Protein AF-A0A816XRC9-F1 (afdb_monomer)

Nearest PDB structures (foldseek):
  7pwo-assembly1_Z2  TM=4.468E-01  e=2.144E+00  Giardia lamblia ATCC 50803
  7yta-assembly3_C  TM=3.206E-01  e=2.175E-01  Nicotiana tabacum
  5j3b-assembly2_B  TM=4.050E-01  e=3.462E+00  Acinetobacter baumannii
  1ueb-assembly1_A  TM=4.854E-01  e=7.292E+00  Thermus thermophilus
  1yby-assembly1_B  TM=2.5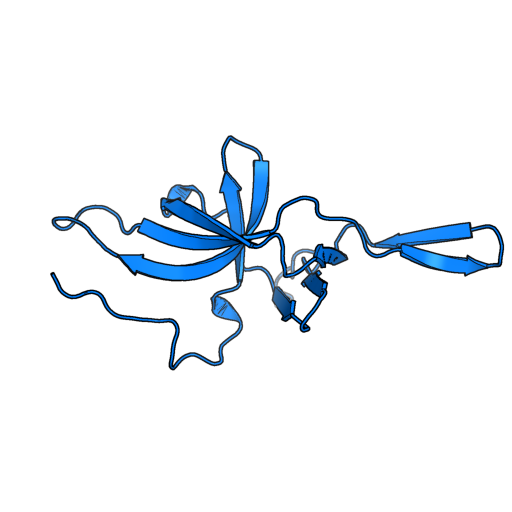25E-01  e=8.677E-01  Acetivibrio thermocellus

Structure (mmCIF, N/CA/C/O backbone):
data_AF-A0A816XRC9-F1
#
_entry.id   AF-A0A816XRC9-F1
#
loop_
_atom_site.group_PDB
_atom_site.id
_atom_site.type_symbol
_atom_site.label_atom_id
_atom_site.label_alt_id
_atom_site.label_comp_id
_atom_site.label_asym_id
_atom_site.label_entity_id
_atom_site.label_seq_id
_atom_site.pdbx_PDB_ins_code
_atom_site.Cartn_x
_atom_site.Cartn_y
_atom_site.Cartn_z
_atom_site.occupancy
_atom_site.B_iso_or_equiv
_atom_site.auth_seq_id
_atom_site.auth_comp_id
_atom_site.auth_asym_id
_atom_site.auth_atom_id
_atom_site.pdbx_PDB_model_num
ATOM 1 N N . LEU A 1 1 ? -22.334 8.384 16.318 1.00 40.22 1 LEU A N 1
A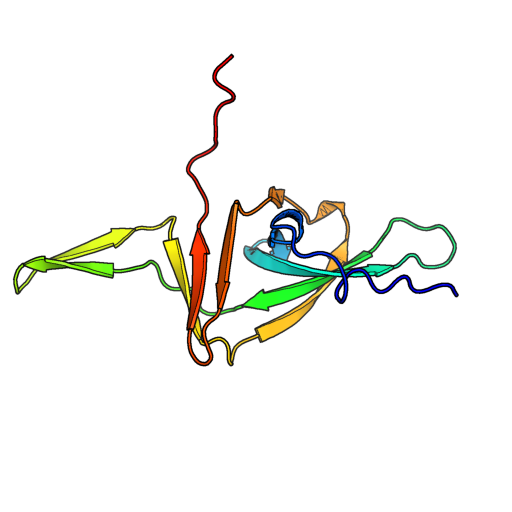TOM 2 C CA . LEU A 1 1 ? -21.168 8.005 15.488 1.00 40.22 1 LEU A CA 1
ATOM 3 C C . LEU A 1 1 ? -20.875 9.134 14.505 1.00 40.22 1 LEU A C 1
ATOM 5 O O . LEU A 1 1 ? -21.682 9.376 13.620 1.00 40.22 1 LEU A O 1
ATOM 9 N N . CYS A 1 2 ? -19.794 9.887 14.714 1.00 37.75 2 CYS A N 1
ATOM 10 C CA . CYS A 1 2 ? -19.367 10.956 13.808 1.00 37.75 2 CYS A CA 1
ATOM 11 C C . CYS A 1 2 ? -18.150 10.457 13.025 1.00 37.75 2 CYS A C 1
ATOM 13 O O . CYS A 1 2 ? -17.020 10.549 13.494 1.00 37.75 2 CYS A O 1
ATOM 15 N N . THR A 1 3 ? -18.386 9.879 11.852 1.00 42.03 3 THR A N 1
ATOM 16 C CA . THR A 1 3 ? -17.316 9.514 10.922 1.00 42.03 3 THR A CA 1
ATOM 17 C C . THR A 1 3 ? -16.879 10.782 10.196 1.00 42.03 3 THR A C 1
ATOM 19 O O . THR A 1 3 ? -17.616 11.310 9.364 1.00 42.03 3 THR A O 1
ATOM 22 N N . ARG A 1 4 ? -15.692 11.311 10.507 1.00 47.28 4 ARG A N 1
ATOM 23 C CA . ARG A 1 4 ? -15.105 12.401 9.715 1.00 47.28 4 ARG A CA 1
ATOM 24 C C . ARG A 1 4 ? -14.438 11.804 8.477 1.00 47.28 4 ARG A C 1
ATOM 26 O O . ARG A 1 4 ? -13.439 11.100 8.584 1.00 47.28 4 ARG A O 1
ATOM 33 N N . SER A 1 5 ? -14.987 12.087 7.295 1.00 46.03 5 SER A N 1
ATOM 34 C CA . SER A 1 5 ? -14.345 11.742 6.022 1.00 46.03 5 SER A CA 1
ATOM 35 C C . SER A 1 5 ? -13.139 12.657 5.800 1.00 46.03 5 SER A C 1
ATOM 37 O O . SER A 1 5 ? -13.287 13.832 5.471 1.00 46.03 5 SER A O 1
ATOM 39 N N . TYR A 1 6 ? -11.937 12.122 6.009 1.00 47.94 6 TYR A N 1
ATOM 40 C CA . TYR A 1 6 ? -10.680 12.839 5.771 1.00 47.94 6 TYR A CA 1
ATOM 41 C C . TYR A 1 6 ? -10.276 12.867 4.284 1.00 47.94 6 TYR A C 1
ATOM 43 O O . TYR A 1 6 ? -9.399 13.642 3.903 1.00 47.94 6 TYR A O 1
ATOM 51 N N . ALA A 1 7 ? -10.907 12.046 3.435 1.00 50.00 7 ALA A N 1
ATOM 52 C CA . ALA A 1 7 ? -10.436 11.767 2.078 1.00 50.00 7 ALA A CA 1
ATOM 53 C C . ALA A 1 7 ? -10.747 12.855 1.039 1.0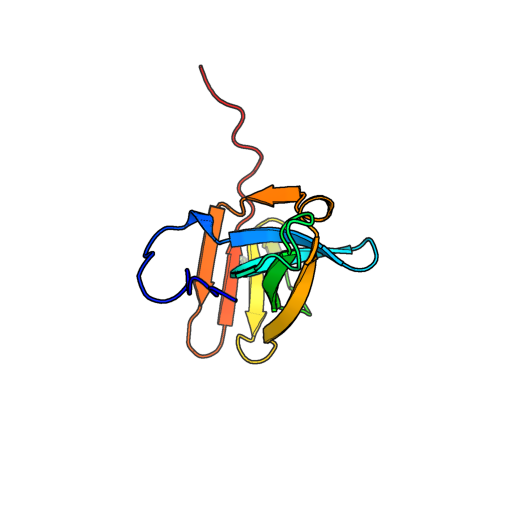0 50.00 7 ALA A C 1
ATOM 55 O O . ALA A 1 7 ? -9.997 12.994 0.078 1.00 50.00 7 ALA A O 1
ATOM 56 N N . THR A 1 8 ? -11.845 13.602 1.183 1.00 44.81 8 THR A N 1
ATOM 57 C CA . THR A 1 8 ? -12.351 14.443 0.082 1.00 44.81 8 THR A CA 1
ATOM 58 C C . THR A 1 8 ? -11.696 15.818 -0.017 1.00 44.81 8 THR A C 1
ATOM 60 O O . THR A 1 8 ? -11.689 16.387 -1.102 1.00 44.81 8 THR A O 1
ATOM 63 N N . ASN A 1 9 ? -11.105 16.339 1.068 1.00 43.38 9 ASN A N 1
ATOM 64 C CA . ASN A 1 9 ? -10.663 17.742 1.124 1.00 43.38 9 ASN A CA 1
ATOM 65 C C . ASN A 1 9 ? -9.161 17.950 1.399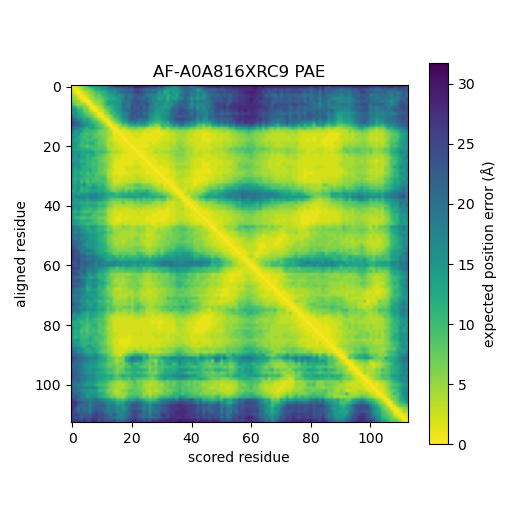 1.00 43.38 9 ASN A C 1
ATOM 67 O O . ASN A 1 9 ? -8.706 19.093 1.377 1.00 43.38 9 ASN A O 1
ATOM 71 N N . LYS A 1 10 ? -8.369 16.897 1.658 1.00 41.34 10 LYS A N 1
ATOM 72 C CA . LYS A 1 10 ? -6.925 17.037 1.925 1.00 41.34 10 LYS A CA 1
ATOM 73 C C . LYS A 1 10 ? -6.099 16.646 0.690 1.00 41.34 10 LYS A C 1
ATOM 75 O O . LYS A 1 10 ? -5.887 15.467 0.422 1.00 41.34 10 LYS A O 1
ATOM 80 N N . ILE A 1 11 ? -5.583 17.646 -0.029 1.00 45.84 11 ILE A N 1
ATOM 81 C CA . ILE A 1 11 ? -4.559 17.506 -1.088 1.00 45.84 11 ILE A CA 1
ATOM 82 C C . ILE A 1 11 ? -3.157 17.513 -0.440 1.00 45.84 11 ILE A C 1
ATOM 84 O O . ILE A 1 11 ? -2.260 18.223 -0.874 1.00 45.84 11 ILE A O 1
ATOM 88 N N . ALA A 1 12 ? -2.972 16.802 0.675 1.00 44.91 12 ALA A N 1
ATOM 89 C CA . ALA A 1 12 ? -1.678 16.745 1.358 1.00 44.91 12 ALA A CA 1
ATOM 90 C C . ALA A 1 12 ? -1.131 15.317 1.344 1.00 44.91 12 ALA A C 1
ATOM 92 O O . ALA A 1 12 ? -1.852 14.371 1.672 1.00 44.91 12 ALA A O 1
ATOM 93 N N . ASP A 1 13 ? 0.153 15.205 1.004 1.00 57.97 13 ASP A N 1
ATOM 94 C CA . ASP A 1 13 ? 0.966 13.983 0.887 1.00 57.97 13 ASP A CA 1
ATOM 95 C C . ASP A 1 13 ? 1.026 13.134 2.176 1.00 57.97 13 ASP A C 1
ATOM 97 O O . ASP A 1 13 ? 1.435 11.980 2.164 1.00 57.97 13 ASP A O 1
ATOM 101 N N . ASP A 1 14 ? 0.542 13.671 3.299 1.00 62.25 14 ASP A N 1
ATOM 102 C CA . ASP A 1 14 ? 0.602 13.062 4.635 1.00 62.25 14 ASP A CA 1
ATOM 103 C C . ASP A 1 14 ? -0.191 11.762 4.816 1.00 62.25 14 ASP A C 1
ATOM 105 O O . ASP A 1 14 ? -0.111 11.146 5.877 1.00 62.25 14 ASP A O 1
ATOM 109 N N . SER A 1 15 ? -1.036 11.391 3.853 1.00 80.50 15 SER A N 1
ATOM 110 C CA . SER A 1 15 ? -1.860 10.180 3.965 1.00 80.50 15 SER A CA 1
ATOM 111 C C . SER A 1 15 ? -1.135 8.908 3.529 1.00 80.50 15 SER A C 1
ATOM 113 O O . SER A 1 15 ? -1.685 7.827 3.720 1.00 80.50 15 SER A O 1
ATOM 115 N N . ASN A 1 16 ? 0.044 9.023 2.913 1.00 84.44 16 ASN A N 1
ATOM 116 C CA . ASN A 1 16 ? 0.810 7.878 2.433 1.00 84.44 16 ASN A CA 1
ATOM 117 C C . ASN A 1 16 ? 1.692 7.339 3.561 1.00 84.44 16 ASN A C 1
ATOM 119 O O . ASN A 1 16 ? 2.398 8.093 4.230 1.00 84.44 16 ASN A O 1
ATOM 123 N N . ILE A 1 17 ? 1.638 6.033 3.788 1.00 86.56 17 ILE A N 1
ATOM 124 C CA . ILE A 1 17 ? 2.253 5.381 4.944 1.00 86.56 17 ILE A CA 1
ATOM 125 C C . ILE A 1 17 ? 2.907 4.070 4.518 1.00 86.56 17 ILE A C 1
ATOM 127 O O . ILE A 1 17 ? 2.485 3.461 3.534 1.00 86.56 17 ILE A O 1
ATOM 131 N N . ILE A 1 18 ? 3.893 3.626 5.286 1.00 88.06 18 ILE A N 1
ATOM 132 C CA . ILE A 1 18 ? 4.293 2.225 5.367 1.00 88.06 18 ILE A CA 1
ATOM 133 C C . ILE A 1 18 ? 3.682 1.658 6.647 1.00 88.06 18 ILE A C 1
ATOM 135 O O . ILE A 1 18 ? 3.752 2.288 7.706 1.00 88.06 18 ILE A O 1
ATOM 139 N N . PHE A 1 19 ? 3.060 0.491 6.546 1.00 90.94 19 PHE A N 1
ATOM 140 C CA . PHE A 1 19 ? 2.407 -0.175 7.667 1.00 90.94 19 PHE A CA 1
ATOM 141 C C . PHE A 1 19 ? 2.656 -1.681 7.640 1.00 90.94 19 PHE A C 1
ATOM 143 O O . PHE A 1 19 ? 3.000 -2.233 6.595 1.00 90.94 19 PHE A O 1
ATOM 150 N N . LEU A 1 20 ? 2.472 -2.338 8.782 1.00 93.12 20 LEU A N 1
ATOM 151 C CA . LEU A 1 20 ? 2.550 -3.788 8.905 1.00 93.12 20 LEU A CA 1
ATOM 152 C C . LEU A 1 20 ? 1.179 -4.427 8.697 1.00 93.12 20 LEU A C 1
ATOM 154 O O . LEU A 1 20 ? 0.185 -4.018 9.288 1.00 93.12 20 LEU A O 1
ATOM 158 N N . LEU A 1 21 ? 1.146 -5.481 7.890 1.00 92.25 21 LEU A N 1
ATOM 159 C CA . LEU A 1 21 ? 0.022 -6.403 7.802 1.00 92.25 21 LEU A CA 1
ATOM 160 C C . LEU A 1 21 ? 0.579 -7.820 7.847 1.00 92.25 21 LEU A C 1
ATOM 162 O O . LEU A 1 21 ? 1.418 -8.173 7.021 1.00 92.25 21 LEU A O 1
ATOM 166 N N . ASP A 1 22 ? 0.155 -8.606 8.835 1.00 90.81 22 ASP A N 1
ATOM 167 C CA . ASP A 1 22 ? 0.639 -9.977 9.048 1.00 90.81 22 ASP A CA 1
ATOM 168 C C . ASP A 1 22 ? 2.182 -10.078 9.113 1.00 90.81 22 ASP A C 1
ATOM 170 O O . ASP A 1 22 ? 2.789 -11.039 8.642 1.00 90.81 22 ASP A O 1
ATOM 174 N N . GLY A 1 23 ? 2.833 -9.054 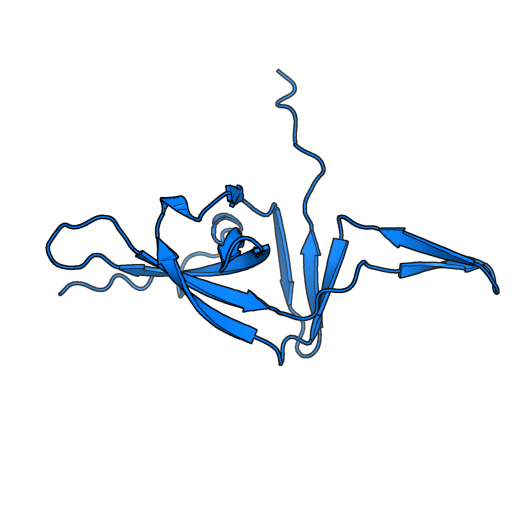9.684 1.00 90.00 23 GLY A N 1
ATOM 175 C CA . GLY A 1 23 ? 4.294 -8.970 9.815 1.00 90.00 23 GLY A CA 1
ATOM 176 C C . GLY A 1 23 ? 5.044 -8.542 8.548 1.00 90.00 23 GLY A C 1
ATOM 177 O O . GLY A 1 23 ? 6.273 -8.554 8.546 1.00 90.00 23 GLY A O 1
ATOM 178 N N . ILE A 1 24 ? 4.336 -8.155 7.483 1.00 90.25 24 ILE A N 1
ATOM 179 C CA . ILE A 1 24 ? 4.915 -7.713 6.209 1.00 90.25 24 ILE A CA 1
ATOM 180 C C . ILE A 1 24 ? 4.650 -6.217 6.013 1.00 90.25 24 ILE A C 1
ATOM 182 O O . ILE A 1 24 ? 3.537 -5.742 6.237 1.00 90.25 24 ILE A O 1
ATOM 186 N N . GLU A 1 25 ? 5.670 -5.472 5.575 1.00 88.69 25 GLU A N 1
ATOM 187 C CA . GLU A 1 25 ? 5.539 -4.047 5.259 1.00 88.69 25 GLU A CA 1
ATOM 188 C C . GLU A 1 25 ? 4.789 -3.836 3.941 1.00 88.69 25 GLU A C 1
ATOM 190 O O . GLU A 1 25 ? 5.169 -4.369 2.894 1.00 88.69 25 GLU A O 1
ATOM 195 N N . TYR A 1 26 ? 3.769 -2.983 3.975 1.00 88.31 26 TYR A N 1
ATOM 196 C CA . TYR A 1 26 ? 3.059 -2.531 2.790 1.00 88.31 26 TYR A CA 1
ATOM 197 C C . TYR A 1 26 ? 3.023 -1.005 2.724 1.00 88.31 26 TYR A C 1
ATOM 199 O O . TYR A 1 26 ? 2.726 -0.338 3.717 1.00 88.31 26 TYR A O 1
ATOM 207 N N . PRO A 1 27 ? 3.258 -0.418 1.543 1.00 87.44 27 PRO A N 1
ATOM 208 C CA . PRO A 1 27 ? 2.891 0.950 1.278 1.00 87.44 27 PRO A CA 1
ATOM 209 C C . PRO A 1 27 ? 1.379 1.052 1.068 1.00 87.44 27 PRO A C 1
ATOM 211 O O . PRO A 1 27 ? 0.747 0.260 0.360 1.00 87.44 27 PRO A O 1
ATOM 214 N N . GLY A 1 28 ? 0.789 2.075 1.665 1.00 86.88 28 GLY A N 1
ATOM 215 C CA . GLY A 1 28 ? -0.633 2.331 1.560 1.00 86.88 28 GLY A CA 1
ATOM 216 C C . GLY A 1 28 ? -0.971 3.794 1.751 1.00 86.88 28 GLY A C 1
ATOM 217 O O . GLY A 1 28 ? -0.122 4.639 2.025 1.00 86.88 28 GLY A O 1
ATOM 218 N N . ARG A 1 29 ? -2.254 4.092 1.585 1.00 87.12 29 ARG A N 1
ATOM 219 C CA . ARG A 1 29 ? -2.820 5.416 1.776 1.00 87.12 29 ARG A CA 1
ATOM 220 C C . ARG A 1 29 ? -3.987 5.350 2.741 1.00 87.12 29 ARG A C 1
ATOM 222 O O . ARG A 1 29 ? -4.978 4.672 2.468 1.00 87.12 29 ARG A O 1
ATOM 229 N N . VAL A 1 30 ? -3.900 6.102 3.831 1.00 88.44 30 VAL A N 1
ATOM 230 C CA . VAL A 1 30 ? -5.002 6.276 4.779 1.00 88.44 30 VAL A CA 1
ATOM 231 C C . VAL A 1 30 ? -6.173 6.944 4.057 1.00 88.44 30 VAL A C 1
ATOM 233 O O . VAL A 1 30 ? -6.035 8.009 3.452 1.00 88.44 30 VAL A O 1
ATOM 236 N N . ARG A 1 31 ? -7.337 6.297 4.100 1.00 86.81 31 ARG A N 1
ATOM 237 C CA . ARG A 1 31 ? -8.595 6.767 3.502 1.00 86.81 31 ARG A CA 1
ATOM 238 C C . ARG A 1 31 ? -9.568 7.285 4.544 1.00 86.81 31 ARG A C 1
ATOM 240 O O . ARG A 1 31 ? -10.288 8.243 4.280 1.00 86.81 31 ARG A O 1
ATOM 247 N N . ALA A 1 32 ? -9.585 6.675 5.719 1.00 86.06 32 ALA A N 1
ATOM 248 C CA . ALA A 1 32 ? -10.417 7.113 6.824 1.00 86.06 32 ALA A CA 1
ATOM 249 C C . ALA A 1 32 ? -9.737 6.808 8.154 1.00 86.06 32 ALA A C 1
ATOM 251 O O . ALA A 1 32 ? -8.938 5.880 8.254 1.00 86.06 32 ALA A O 1
ATOM 252 N N . ILE A 1 33 ? -10.093 7.597 9.161 1.00 88.56 33 ILE A N 1
ATOM 253 C CA . ILE A 1 33 ? -9.735 7.374 10.557 1.00 88.56 33 ILE A CA 1
ATOM 254 C C . ILE A 1 33 ? -11.055 7.295 11.306 1.00 88.56 33 ILE A C 1
ATOM 256 O O . ILE A 1 33 ? -11.913 8.167 11.132 1.00 88.56 33 ILE A O 1
ATOM 260 N N . PHE A 1 34 ? -11.242 6.246 12.092 1.00 84.12 34 PHE A N 1
ATOM 261 C CA . PHE A 1 34 ? -12.455 6.064 12.873 1.00 84.12 34 PHE A CA 1
ATOM 262 C C . PHE A 1 34 ? -12.121 5.525 14.257 1.00 84.12 34 PHE A C 1
ATOM 264 O O . PHE A 1 34 ? -11.101 4.879 14.468 1.00 84.12 34 PHE A O 1
ATOM 271 N N . THR A 1 35 ? -13.004 5.825 15.198 1.00 84.44 35 THR A N 1
ATOM 272 C CA . THR A 1 35 ? -12.877 5.442 16.599 1.00 84.44 35 THR A CA 1
ATOM 273 C C . THR A 1 35 ? -14.179 4.774 17.007 1.00 84.44 35 THR A C 1
ATOM 275 O O . THR A 1 35 ? -15.256 5.297 16.701 1.00 84.44 35 THR A O 1
ATOM 278 N N . LEU A 1 36 ? -14.087 3.626 17.670 1.00 76.88 36 LEU A N 1
ATOM 279 C CA . LEU A 1 36 ? -15.226 2.931 18.259 1.00 76.88 36 LEU A CA 1
ATOM 280 C C . LEU A 1 36 ? -15.192 3.183 19.771 1.00 76.88 36 LEU A C 1
ATOM 282 O O . LEU A 1 36 ? -14.152 2.989 20.378 1.00 76.88 36 LEU A O 1
ATOM 286 N N . ASP A 1 37 ? -16.280 3.674 20.366 1.00 82.06 37 ASP A N 1
ATOM 287 C CA . ASP A 1 37 ? -16.468 3.762 21.829 1.00 82.06 37 ASP A CA 1
ATOM 288 C C . ASP A 1 37 ? -15.311 4.374 22.662 1.00 82.06 37 ASP A C 1
ATOM 290 O O . ASP A 1 37 ? -15.087 3.986 23.804 1.00 82.06 37 ASP A O 1
ATOM 294 N N . ASN A 1 38 ? -14.623 5.392 22.123 1.00 77.50 38 ASN A N 1
ATOM 295 C CA . ASN A 1 38 ? -13.432 6.042 22.712 1.00 77.50 38 ASN A CA 1
ATOM 296 C C . ASN A 1 38 ? -12.183 5.146 22.841 1.00 77.50 38 ASN A C 1
ATOM 298 O O . ASN A 1 38 ? -11.276 5.485 23.601 1.00 77.50 38 ASN A O 1
ATOM 302 N N . ASP A 1 39 ? -12.127 4.041 22.106 1.00 83.06 39 ASP A N 1
ATOM 303 C CA . ASP A 1 39 ? -10.946 3.184 21.998 1.00 83.06 39 ASP A CA 1
ATOM 304 C C . ASP A 1 39 ? -9.829 3.845 21.161 1.00 83.06 39 ASP A C 1
ATOM 306 O O . ASP A 1 39 ? -9.973 4.969 20.661 1.00 83.06 39 ASP A O 1
ATOM 310 N N . GLU A 1 40 ? -8.699 3.160 20.989 1.00 85.88 40 GLU A N 1
ATOM 311 C CA . GLU A 1 40 ? -7.653 3.604 20.070 1.00 85.88 40 GLU A CA 1
ATOM 312 C C . GLU A 1 40 ? -8.190 3.753 18.629 1.00 85.88 40 GLU A C 1
ATOM 314 O O . GLU A 1 40 ? -9.054 2.992 18.177 1.00 85.88 40 GLU A O 1
ATOM 319 N N . PRO A 1 41 ? -7.727 4.770 17.875 1.00 87.25 41 PRO A N 1
ATOM 320 C CA . PRO A 1 41 ? -8.207 4.991 16.522 1.00 87.25 41 PRO A CA 1
ATOM 321 C C . PRO A 1 41 ? -7.726 3.894 15.567 1.00 87.25 41 PRO A C 1
ATOM 323 O O . PRO A 1 41 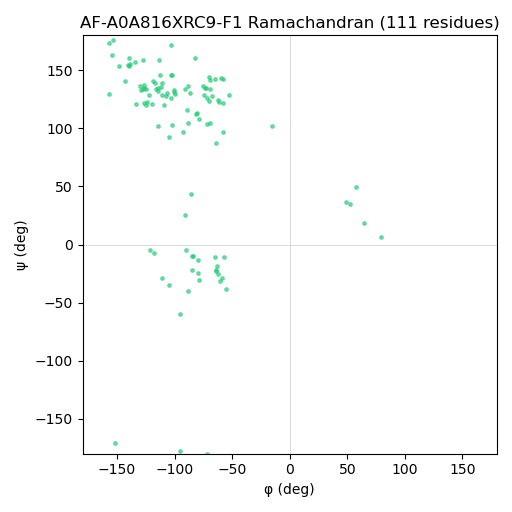? -6.571 3.480 15.585 1.00 87.25 41 PRO A O 1
ATOM 326 N N . TYR A 1 42 ? -8.607 3.505 14.651 1.00 89.44 42 TYR A N 1
ATOM 327 C CA . TYR A 1 42 ? -8.295 2.613 13.542 1.00 89.44 42 TYR A CA 1
ATOM 328 C C . TYR A 1 42 ? -8.136 3.410 12.252 1.00 89.44 42 TYR A C 1
ATOM 330 O O . TYR A 1 42 ? -8.829 4.408 12.006 1.00 89.44 42 TYR A O 1
ATOM 338 N N . LEU A 1 43 ? -7.235 2.940 11.394 1.00 90.50 43 LEU A N 1
ATOM 339 C CA . LEU A 1 43 ? -6.962 3.526 10.090 1.00 90.50 43 LEU A CA 1
ATOM 340 C C . LEU A 1 43 ? -7.500 2.591 9.004 1.00 90.50 43 LEU A C 1
ATOM 342 O O . LEU A 1 43 ? -7.057 1.454 8.887 1.00 90.50 43 LEU A O 1
ATOM 346 N N . LEU A 1 44 ? -8.426 3.065 8.166 1.00 91.31 44 LEU A N 1
ATOM 347 C CA . LEU A 1 44 ? -8.756 2.371 6.919 1.00 91.31 44 LEU A CA 1
ATOM 348 C C . LEU A 1 44 ? -7.698 2.728 5.881 1.00 91.31 44 LEU A C 1
ATOM 350 O O . LEU A 1 44 ? -7.639 3.878 5.431 1.00 91.31 44 LEU A O 1
ATOM 354 N N . VAL A 1 45 ? -6.901 1.752 5.467 1.00 90.56 45 VAL A N 1
ATOM 355 C CA . VAL A 1 45 ? -5.798 1.949 4.528 1.00 90.56 45 VAL A CA 1
ATOM 356 C C . VAL A 1 45 ? -6.119 1.276 3.203 1.00 90.56 45 VAL A C 1
ATOM 358 O O . VAL A 1 45 ? -6.467 0.099 3.152 1.00 90.56 45 VAL A O 1
ATOM 361 N N . ALA A 1 46 ? -5.986 2.035 2.117 1.00 89.19 46 ALA A N 1
ATOM 362 C CA . ALA A 1 46 ? -5.943 1.493 0.770 1.00 89.19 46 ALA A CA 1
ATOM 363 C C . ALA A 1 46 ? -4.490 1.172 0.417 1.00 89.19 46 ALA A C 1
ATOM 365 O O . ALA A 1 46 ? -3.673 2.085 0.322 1.00 89.19 46 ALA A O 1
ATOM 366 N N . TYR A 1 47 ? -4.160 -0.092 0.209 1.00 88.06 47 TYR A N 1
ATOM 367 C CA . TYR A 1 47 ? -2.797 -0.547 -0.055 1.00 88.06 47 TYR A CA 1
ATOM 368 C C . TYR A 1 47 ? -2.750 -1.389 -1.319 1.00 88.06 47 TYR A C 1
ATOM 370 O O . TYR A 1 47 ? -3.775 -1.899 -1.776 1.00 88.06 47 TYR A O 1
ATOM 378 N N . LEU A 1 48 ? -1.570 -1.509 -1.916 1.00 80.75 48 LEU A N 1
ATOM 379 C CA . LEU A 1 48 ? -1.390 -2.316 -3.117 1.00 80.75 48 LEU A CA 1
ATOM 380 C C . LEU A 1 48 ? -0.509 -3.526 -2.8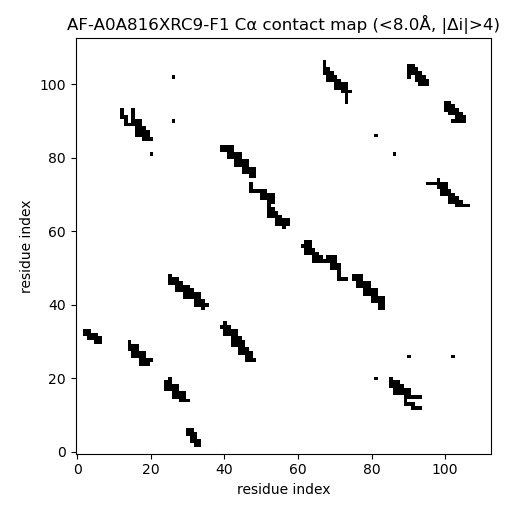06 1.00 80.75 48 LEU A C 1
ATOM 382 O O . LEU A 1 48 ? 0.411 -3.447 -1.993 1.00 80.75 48 LEU A O 1
ATOM 386 N N . ARG A 1 49 ? -0.802 -4.645 -3.468 1.00 82.06 49 ARG A N 1
ATOM 387 C CA . ARG A 1 49 ? -0.011 -5.881 -3.403 1.00 82.06 49 ARG A CA 1
ATOM 388 C C . ARG A 1 49 ? 0.849 -6.039 -4.661 1.00 82.06 49 ARG A C 1
ATOM 390 O O . ARG A 1 49 ? 0.697 -5.290 -5.629 1.00 82.06 49 ARG A O 1
ATOM 397 N N . ASP A 1 50 ? 1.731 -7.037 -4.645 1.00 85.50 50 ASP A N 1
ATOM 398 C CA . ASP A 1 50 ? 2.591 -7.422 -5.774 1.00 85.50 50 ASP A CA 1
ATOM 399 C C . ASP A 1 50 ? 3.477 -6.273 -6.270 1.00 85.50 50 ASP A C 1
ATOM 401 O O . ASP A 1 50 ? 3.501 -5.932 -7.455 1.00 85.50 50 ASP A O 1
ATOM 405 N N . LEU A 1 51 ? 4.157 -5.626 -5.329 1.00 85.44 51 LEU A N 1
ATOM 406 C CA . LEU A 1 51 ? 5.031 -4.496 -5.606 1.00 85.44 51 LEU A CA 1
ATOM 407 C C . LEU A 1 51 ? 6.304 -4.970 -6.293 1.00 85.44 51 LEU A C 1
ATOM 409 O O . LEU A 1 51 ? 6.933 -5.932 -5.861 1.00 85.44 51 LEU A O 1
ATOM 413 N N . ASN A 1 52 ? 6.692 -4.254 -7.341 1.00 88.00 52 ASN A N 1
ATOM 414 C CA . ASN A 1 52 ? 7.925 -4.497 -8.070 1.00 88.00 52 ASN A CA 1
ATOM 415 C C . ASN A 1 52 ? 8.832 -3.272 -7.946 1.00 88.00 52 ASN A C 1
ATOM 417 O O . ASN A 1 52 ? 8.332 -2.147 -8.031 1.00 88.00 52 ASN A O 1
ATOM 421 N N . PRO A 1 53 ? 10.148 -3.449 -7.760 1.00 88.38 53 PRO A N 1
ATOM 422 C CA . PRO A 1 53 ? 11.079 -2.335 -7.835 1.00 88.38 53 PRO A CA 1
ATOM 423 C C . PRO A 1 53 ? 11.104 -1.776 -9.257 1.00 88.38 53 PRO A C 1
ATOM 425 O O . PRO A 1 53 ? 11.054 -2.528 -10.231 1.00 88.38 53 PRO A O 1
ATOM 428 N N . LEU A 1 54 ? 11.208 -0.456 -9.388 1.00 85.56 54 LEU A N 1
ATOM 429 C CA . LEU A 1 54 ? 11.383 0.202 -10.674 1.00 85.56 54 LEU A CA 1
ATOM 430 C C . LEU A 1 54 ? 12.697 -0.273 -11.293 1.00 85.56 54 LEU A C 1
ATOM 432 O O . LEU A 1 54 ? 13.764 -0.094 -10.707 1.00 85.56 54 LEU A O 1
ATOM 436 N N . THR A 1 55 ? 12.619 -0.841 -12.492 1.00 89.12 55 THR A N 1
ATOM 437 C CA . THR A 1 55 ? 13.788 -1.266 -13.261 1.00 89.12 55 THR A CA 1
ATOM 438 C C . THR A 1 55 ? 14.018 -0.326 -14.435 1.00 89.12 55 THR A C 1
ATOM 440 O O . THR A 1 55 ? 13.113 -0.121 -15.244 1.00 89.12 55 THR A O 1
ATOM 443 N N . CYS A 1 56 ? 15.232 0.198 -14.560 1.00 86.56 56 CYS A N 1
ATOM 444 C CA . CYS A 1 56 ? 15.656 1.004 -15.700 1.00 86.56 56 CYS A CA 1
ATOM 445 C C . CYS A 1 56 ? 16.755 0.272 -16.469 1.00 86.56 56 CYS A C 1
ATOM 447 O O . CYS A 1 56 ? 17.706 -0.221 -15.863 1.00 86.56 56 CYS A O 1
ATOM 449 N N . ALA A 1 57 ? 16.652 0.237 -17.796 1.00 90.56 57 ALA A N 1
ATOM 450 C CA . ALA A 1 57 ? 17.721 -0.287 -18.637 1.00 90.56 57 ALA A CA 1
ATOM 451 C C . ALA A 1 57 ? 18.942 0.639 -18.567 1.00 90.56 57 ALA A C 1
ATOM 453 O O . ALA A 1 57 ? 18.823 1.844 -18.789 1.00 90.56 57 ALA A O 1
ATOM 454 N N . ILE A 1 58 ? 20.110 0.073 -18.262 1.00 89.56 58 ILE A N 1
ATOM 455 C CA . ILE A 1 58 ? 21.398 0.772 -18.361 1.00 89.56 58 ILE A CA 1
ATOM 456 C C . ILE A 1 58 ? 21.955 0.599 -19.781 1.00 89.56 58 ILE A C 1
ATOM 458 O O . ILE A 1 58 ? 22.478 1.540 -20.375 1.00 89.56 58 ILE A O 1
ATOM 462 N N . ASN A 1 59 ? 21.811 -0.602 -20.346 1.00 89.19 59 ASN A N 1
ATOM 463 C CA . ASN A 1 59 ? 22.168 -0.945 -21.723 1.00 89.19 59 ASN A CA 1
ATOM 464 C C . ASN A 1 59 ? 21.275 -2.101 -22.228 1.00 89.19 59 ASN A C 1
ATOM 466 O O . ASN A 1 59 ? 20.293 -2.460 -21.584 1.00 89.19 59 ASN A O 1
ATOM 470 N N . VAL A 1 60 ? 21.591 -2.674 -23.396 1.00 86.25 60 VAL A N 1
ATOM 471 C CA . VAL A 1 60 ? 20.764 -3.705 -24.060 1.00 86.25 60 VAL A CA 1
ATOM 472 C C . VAL A 1 60 ? 20.617 -4.992 -23.229 1.00 86.25 60 VAL A C 1
ATOM 474 O O . VAL A 1 60 ? 19.633 -5.708 -23.396 1.00 86.25 60 VAL A O 1
ATOM 477 N N . SER A 1 61 ? 21.561 -5.291 -22.333 1.00 88.81 61 SER A N 1
ATOM 478 C CA . SER A 1 61 ? 21.593 -6.537 -21.550 1.00 88.81 61 SER A CA 1
ATOM 479 C C . SER A 1 61 ? 21.481 -6.342 -20.038 1.00 88.81 61 SER A C 1
ATOM 481 O O . SER A 1 61 ? 21.368 -7.328 -19.314 1.00 88.81 61 SER A O 1
ATOM 483 N N . GLU A 1 62 ? 21.516 -5.105 -19.546 1.00 91.88 62 GLU A N 1
ATOM 484 C CA . GLU A 1 62 ? 21.593 -4.810 -18.116 1.00 91.88 62 GLU A CA 1
ATOM 485 C C . GLU A 1 62 ? 20.498 -3.846 -17.674 1.00 91.88 62 GLU A C 1
ATOM 487 O O . GLU A 1 62 ? 20.275 -2.791 -18.272 1.00 91.88 62 GLU A O 1
ATOM 492 N N . ASN A 1 63 ? 19.862 -4.195 -16.557 1.00 90.25 63 ASN A N 1
ATOM 493 C CA . ASN A 1 63 ? 18.879 -3.367 -15.876 1.00 90.25 63 ASN A CA 1
ATOM 494 C C . ASN A 1 63 ? 19.374 -3.038 -14.467 1.00 90.25 63 ASN A C 1
ATOM 496 O O . ASN A 1 63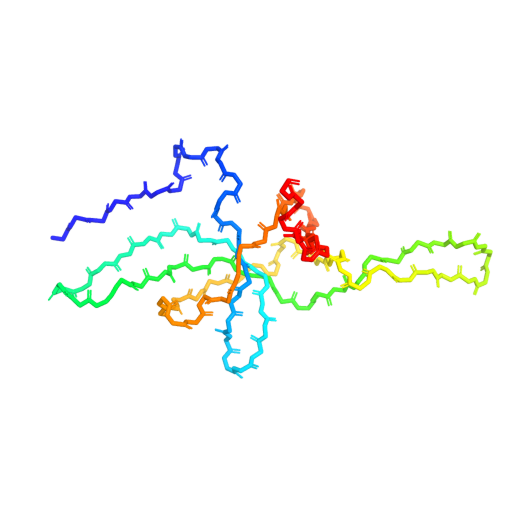 ? 19.903 -3.902 -13.770 1.00 90.25 63 ASN A O 1
ATOM 500 N N . PHE A 1 64 ? 19.138 -1.806 -14.030 1.00 89.19 64 PHE A N 1
ATOM 501 C CA . PHE A 1 64 ? 19.290 -1.391 -12.643 1.00 89.19 64 PHE A CA 1
ATOM 502 C C . PHE A 1 64 ? 17.925 -1.356 -11.960 1.00 89.19 64 PHE A C 1
ATOM 504 O O . PHE A 1 64 ? 16.988 -0.759 -12.492 1.00 89.19 64 PHE A O 1
ATOM 511 N N . ALA A 1 65 ? 17.813 -1.962 -10.779 1.00 88.44 65 ALA A N 1
ATOM 512 C CA . ALA A 1 65 ? 16.607 -1.910 -9.962 1.00 88.44 65 ALA A CA 1
ATOM 513 C C . ALA A 1 65 ? 16.761 -0.864 -8.852 1.00 88.44 65 ALA A C 1
ATOM 515 O O . ALA A 1 65 ? 17.730 -0.895 -8.096 1.00 88.44 65 ALA A O 1
ATOM 516 N N . TYR A 1 66 ? 15.784 0.031 -8.723 1.00 85.00 66 TYR A N 1
ATOM 517 C CA . TYR A 1 66 ? 15.676 0.974 -7.614 1.00 85.00 66 TYR A CA 1
ATOM 518 C C . TYR A 1 66 ? 14.786 0.357 -6.522 1.00 85.00 66 TYR A C 1
ATOM 520 O O . TYR A 1 66 ? 13.563 0.462 -6.618 1.00 85.00 66 TYR A O 1
ATOM 528 N N . PRO A 1 67 ? 15.346 -0.274 -5.471 1.00 80.12 67 PRO A N 1
ATOM 529 C CA . PRO A 1 67 ? 14.557 -1.013 -4.475 1.00 80.12 67 PRO A CA 1
ATOM 530 C C . PRO A 1 67 ? 13.600 -0.122 -3.671 1.00 80.12 67 PRO A C 1
ATOM 532 O O . PRO A 1 67 ? 12.590 -0.592 -3.161 1.00 80.12 67 PRO A O 1
ATOM 535 N N . ASN A 1 68 ? 13.898 1.174 -3.597 1.00 81.06 68 ASN A N 1
ATOM 536 C CA . ASN A 1 68 ? 13.118 2.162 -2.856 1.00 81.06 68 ASN A CA 1
ATOM 537 C C . ASN A 1 68 ? 12.013 2.830 -3.692 1.00 81.06 68 ASN A C 1
ATOM 539 O O . ASN A 1 68 ? 11.244 3.638 -3.170 1.00 81.06 68 ASN A O 1
ATOM 543 N N . ILE A 1 69 ? 11.942 2.522 -4.989 1.00 83.38 69 ILE A N 1
ATOM 544 C CA . ILE A 1 69 ? 10.902 3.011 -5.892 1.00 83.38 69 ILE A CA 1
ATOM 545 C C . ILE A 1 69 ? 10.096 1.796 -6.324 1.00 83.38 69 ILE A C 1
ATOM 547 O O . ILE A 1 69 ? 10.537 1.020 -7.162 1.00 83.38 69 ILE A O 1
ATOM 551 N N . LEU A 1 70 ? 8.923 1.617 -5.734 1.00 85.81 70 LEU A N 1
ATOM 552 C CA . LEU A 1 70 ? 8.067 0.466 -5.976 1.00 85.81 70 LEU A CA 1
ATOM 553 C C . LEU A 1 70 ? 6.908 0.852 -6.889 1.00 85.81 70 LEU A C 1
ATOM 555 O O . LEU A 1 70 ? 6.386 1.963 -6.812 1.00 85.81 70 LEU A O 1
ATOM 559 N N . TYR A 1 71 ? 6.466 -0.070 -7.735 1.00 86.50 71 TYR A N 1
ATOM 560 C CA . TYR A 1 71 ? 5.270 0.112 -8.543 1.00 86.50 71 TYR A CA 1
ATOM 561 C C . TYR A 1 71 ? 4.440 -1.166 -8.637 1.00 86.50 71 TYR A C 1
ATOM 563 O O . TYR A 1 71 ? 4.939 -2.283 -8.504 1.00 86.50 71 TYR A O 1
ATOM 571 N N . THR A 1 72 ? 3.143 -0.996 -8.867 1.00 87.38 72 THR A N 1
ATOM 572 C CA . THR A 1 72 ? 2.211 -2.091 -9.166 1.00 87.38 72 THR A CA 1
ATOM 573 C C . THR A 1 72 ? 0.996 -1.546 -9.910 1.00 87.38 72 THR A C 1
ATOM 575 O O . THR A 1 72 ? 0.851 -0.333 -10.091 1.00 87.38 72 THR A O 1
ATOM 578 N N . SER A 1 73 ? 0.123 -2.436 -10.378 1.00 82.56 73 SER A N 1
ATOM 579 C CA . SER A 1 73 ? -1.105 -2.018 -11.044 1.00 82.56 73 SER A CA 1
ATOM 580 C C . SER A 1 73 ? -2.077 -1.382 -10.053 1.00 82.56 73 SER A C 1
ATOM 582 O O . SER A 1 73 ? -2.363 -1.951 -8.998 1.00 82.56 73 SER A O 1
ATOM 584 N N . THR A 1 74 ? -2.654 -0.239 -10.429 1.00 79.31 74 THR A N 1
ATOM 585 C CA . THR A 1 74 ? -3.690 0.454 -9.642 1.00 79.31 74 THR A CA 1
ATOM 586 C C . THR A 1 74 ? -4.922 -0.432 -9.410 1.00 79.31 74 THR A C 1
ATOM 588 O O . THR A 1 74 ? -5.577 -0.323 -8.376 1.00 79.31 74 THR A O 1
ATOM 591 N N . SER A 1 75 ? -5.203 -1.366 -10.328 1.00 79.44 75 SER A N 1
ATOM 592 C CA . SER A 1 75 ? -6.311 -2.328 -10.219 1.00 79.44 75 SER A CA 1
ATOM 593 C C . SER A 1 75 ? -6.187 -3.297 -9.035 1.00 79.44 75 SER A C 1
ATOM 595 O O . SER A 1 75 ? -7.183 -3.874 -8.609 1.00 79.44 75 SER A O 1
ATOM 597 N N . LYS A 1 76 ? -4.986 -3.454 -8.463 1.00 78.19 76 LYS A N 1
ATOM 598 C CA . LYS A 1 76 ? -4.709 -4.354 -7.332 1.00 78.19 76 LYS A CA 1
ATOM 599 C C . LYS A 1 76 ? -4.857 -3.672 -5.969 1.00 78.19 76 LYS A C 1
ATOM 601 O O . LYS A 1 76 ? -4.217 -4.074 -4.992 1.00 78.19 76 LYS A O 1
ATOM 606 N N . GLN A 1 77 ? -5.669 -2.619 -5.897 1.00 82.88 77 GLN A N 1
ATOM 607 C CA . GLN A 1 77 ? -5.924 -1.922 -4.646 1.00 82.88 77 GLN A CA 1
ATOM 608 C C . GLN A 1 77 ? -6.786 -2.761 -3.713 1.00 82.88 77 GLN A C 1
ATOM 610 O O . GLN A 1 77 ? -7.878 -3.198 -4.056 1.00 82.88 77 GLN A O 1
ATOM 615 N N . ASN A 1 78 ? -6.272 -2.949 -2.508 1.00 89.31 78 ASN A N 1
ATOM 616 C CA . ASN A 1 78 ? -6.935 -3.615 -1.409 1.00 89.31 78 ASN A CA 1
ATOM 617 C C . ASN A 1 78 ? -7.198 -2.604 -0.298 1.00 89.31 78 ASN A C 1
ATOM 619 O O . ASN A 1 78 ? -6.543 -1.564 -0.213 1.00 89.31 78 ASN A O 1
ATOM 623 N N . PHE A 1 79 ? -8.155 -2.924 0.562 1.00 91.00 79 PHE A N 1
ATOM 624 C CA . PHE A 1 79 ? -8.501 -2.106 1.713 1.00 91.00 79 PHE A CA 1
ATOM 625 C C . PHE A 1 79 ? -8.415 -2.968 2.956 1.00 91.00 79 PHE A C 1
ATOM 627 O O . PHE A 1 79 ? -8.913 -4.092 2.962 1.00 91.00 79 PHE A O 1
ATOM 634 N N . THR A 1 80 ? -7.782 -2.447 3.997 1.00 93.38 80 THR A N 1
ATOM 635 C CA . THR A 1 80 ? -7.729 -3.117 5.293 1.00 93.38 80 THR A CA 1
ATOM 636 C C . THR A 1 80 ? -7.801 -2.084 6.410 1.00 93.38 80 THR A C 1
ATOM 638 O O . THR A 1 80 ? -7.228 -0.998 6.264 1.00 93.38 80 THR A O 1
ATOM 641 N N . PRO A 1 81 ? -8.522 -2.367 7.505 1.00 92.56 81 PRO A N 1
ATOM 642 C CA . PRO A 1 81 ? -8.311 -1.645 8.745 1.00 92.56 81 PRO A CA 1
ATOM 643 C C . PRO A 1 81 ? -6.956 -2.052 9.338 1.00 92.56 81 PRO A C 1
ATOM 645 O O . PRO A 1 81 ? -6.562 -3.213 9.224 1.00 92.56 81 PRO A O 1
ATOM 648 N N . ILE A 1 82 ? -6.268 -1.101 9.959 1.00 92.12 82 ILE A N 1
ATOM 649 C CA . ILE A 1 82 ? -5.089 -1.337 10.798 1.00 92.12 82 ILE A CA 1
ATOM 650 C C . ILE A 1 82 ? -5.210 -0.535 12.089 1.00 92.12 82 ILE A C 1
ATOM 652 O O . ILE A 1 82 ? -5.916 0.481 12.129 1.00 92.12 82 ILE A O 1
ATOM 656 N N . GLU A 1 83 ? -4.506 -0.971 13.123 1.00 91.81 83 GLU A N 1
ATOM 657 C CA . GLU A 1 83 ? -4.349 -0.197 14.348 1.00 91.81 83 GLU A CA 1
ATOM 658 C C . GLU A 1 83 ? -3.233 0.844 14.177 1.00 91.81 83 GLU A C 1
ATOM 660 O O . GLU A 1 83 ? -2.370 0.735 13.303 1.00 91.81 83 GLU A O 1
ATOM 665 N N . VAL A 1 84 ? -3.214 1.874 15.027 1.00 88.62 84 VAL A N 1
ATOM 666 C CA . VAL A 1 84 ? -2.151 2.897 14.983 1.00 88.62 84 VAL A CA 1
ATOM 667 C C . VAL A 1 84 ? -0.770 2.291 15.234 1.00 88.62 84 VAL A C 1
ATOM 669 O O . VAL A 1 84 ? 0.203 2.758 14.652 1.00 88.62 84 VAL A O 1
ATOM 672 N N . LYS A 1 85 ? -0.675 1.231 16.044 1.00 91.19 85 LYS A N 1
ATOM 673 C CA . LYS A 1 85 ? 0.591 0.534 16.321 1.00 91.19 85 LYS A CA 1
ATOM 674 C C . LYS A 1 85 ? 1.215 -0.131 15.085 1.00 91.19 85 LYS A C 1
ATOM 676 O O . LYS A 1 85 ? 2.414 -0.382 15.085 1.00 91.19 85 LYS A O 1
ATOM 681 N N . ASP A 1 86 ? 0.415 -0.408 14.053 1.00 92.69 86 ASP A N 1
ATOM 682 C CA . ASP A 1 86 ? 0.881 -1.038 12.814 1.00 92.69 86 ASP A CA 1
ATOM 683 C C . ASP A 1 86 ? 1.471 -0.011 11.835 1.00 92.69 86 ASP A C 1
ATOM 685 O O . ASP A 1 86 ? 2.072 -0.380 10.825 1.00 92.69 86 ASP A O 1
ATOM 689 N N . PHE A 1 87 ? 1.312 1.288 12.108 1.00 89.62 87 PHE A N 1
ATOM 690 C CA . PHE A 1 87 ? 1.962 2.354 11.355 1.0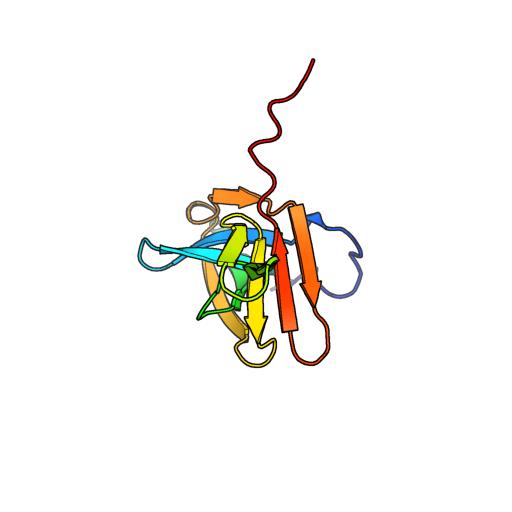0 89.62 87 PHE A CA 1
ATOM 691 C C . PHE A 1 87 ? 3.469 2.356 11.647 1.00 89.62 87 PHE A C 1
ATOM 693 O O . PHE A 1 87 ? 3.882 2.517 12.793 1.00 89.62 87 PHE A O 1
ATOM 700 N N . ILE A 1 88 ? 4.293 2.237 10.602 1.00 88.19 88 ILE A N 1
ATOM 701 C CA . ILE A 1 88 ? 5.757 2.267 10.730 1.00 88.19 88 ILE A CA 1
ATOM 702 C C . ILE A 1 88 ? 6.276 3.681 10.478 1.00 88.19 88 ILE A C 1
ATOM 704 O O . ILE A 1 88 ? 6.911 4.292 11.334 1.00 88.19 88 ILE A O 1
ATOM 708 N N . GLU A 1 89 ? 6.007 4.214 9.287 1.00 84.50 89 GLU A N 1
ATOM 709 C CA . GLU A 1 89 ? 6.539 5.503 8.848 1.00 84.50 89 GLU A CA 1
ATOM 710 C C . GLU A 1 89 ? 5.635 6.159 7.801 1.00 84.50 89 GLU A C 1
ATOM 712 O O . GLU A 1 89 ? 4.801 5.517 7.158 1.00 84.50 89 GLU A O 1
ATOM 717 N N . LYS A 1 90 ? 5.818 7.467 7.592 1.00 80.50 90 LYS A N 1
ATOM 718 C CA . LYS A 1 90 ? 5.216 8.151 6.444 1.00 80.50 90 LYS A CA 1
ATOM 719 C C . LYS A 1 90 ? 5.964 7.765 5.170 1.00 80.50 90 LYS A C 1
ATOM 721 O O . LYS A 1 90 ? 7.188 7.835 5.126 1.00 80.50 90 LYS A O 1
ATOM 726 N N . SER A 1 91 ? 5.222 7.451 4.114 1.00 71.31 91 SER A N 1
ATOM 727 C CA . SER A 1 91 ? 5.778 7.354 2.765 1.00 71.31 91 SER A CA 1
ATOM 728 C C . SER A 1 91 ? 5.728 8.729 2.107 1.00 71.31 91 SER A C 1
ATOM 730 O O . SER A 1 91 ? 4.747 9.460 2.233 1.00 71.31 91 SER A O 1
ATOM 732 N N . THR A 1 92 ? 6.810 9.102 1.430 1.00 62.72 92 THR A N 1
ATOM 733 C CA . THR A 1 92 ? 7.015 10.478 0.965 1.00 62.72 92 THR A CA 1
ATOM 734 C C . THR A 1 92 ? 6.248 10.794 -0.312 1.00 62.72 92 THR A C 1
ATOM 736 O O . THR A 1 92 ? 5.984 11.962 -0.567 1.00 62.72 92 THR A O 1
ATOM 739 N N . PHE A 1 93 ? 5.907 9.793 -1.133 1.00 67.25 93 PHE A N 1
ATOM 740 C CA . PHE A 1 93 ? 5.249 10.062 -2.410 1.00 67.25 93 PHE A CA 1
ATOM 741 C C . PHE A 1 93 ? 4.446 8.871 -2.935 1.00 67.25 93 PHE A C 1
ATOM 743 O O . PHE A 1 93 ? 4.969 7.764 -3.095 1.00 67.25 93 PHE A O 1
ATOM 750 N N . PHE A 1 94 ? 3.189 9.145 -3.288 1.00 71.19 94 PHE A N 1
ATOM 751 C CA . PHE A 1 94 ? 2.314 8.242 -4.030 1.00 71.19 94 PHE A CA 1
ATOM 752 C C . PHE A 1 94 ? 1.812 8.926 -5.298 1.00 71.19 94 PHE A C 1
ATOM 754 O O . PHE A 1 94 ? 1.134 9.956 -5.236 1.00 71.19 94 PHE A O 1
ATOM 761 N N . ARG A 1 95 ? 2.066 8.314 -6.456 1.00 72.00 95 ARG A N 1
ATOM 762 C CA . ARG A 1 95 ? 1.486 8.749 -7.731 1.00 72.00 95 ARG A CA 1
ATOM 763 C C . ARG A 1 95 ? 0.760 7.596 -8.390 1.00 72.00 95 ARG A C 1
ATOM 765 O O . ARG A 1 95 ? 1.379 6.604 -8.749 1.00 72.00 95 ARG A O 1
ATOM 772 N N . SER A 1 96 ? -0.535 7.773 -8.615 1.00 68.75 96 SER A N 1
ATOM 773 C CA . SER A 1 96 ? -1.353 6.839 -9.384 1.00 68.75 96 SER A CA 1
ATOM 774 C C . SER A 1 96 ? -1.683 7.441 -10.742 1.00 68.75 96 SER A C 1
ATOM 776 O O . SER A 1 96 ? -2.158 8.573 -10.827 1.00 68.75 96 SER A O 1
ATOM 778 N N . THR A 1 97 ? -1.458 6.675 -11.800 1.00 76.75 97 THR A N 1
ATOM 779 C CA . THR A 1 97 ? -2.158 6.814 -13.079 1.00 76.75 97 THR A CA 1
ATOM 780 C C . THR A 1 97 ? -3.340 5.838 -13.108 1.00 76.75 97 THR A C 1
ATOM 782 O O . THR A 1 97 ? -3.597 5.147 -12.114 1.00 76.75 97 THR A O 1
ATOM 785 N N . ALA A 1 98 ? -4.075 5.795 -14.224 1.00 77.50 98 ALA A N 1
ATOM 786 C CA . ALA A 1 98 ? -5.176 4.849 -14.413 1.00 77.50 98 ALA A CA 1
ATOM 787 C C . ALA A 1 98 ? -4.726 3.391 -14.203 1.00 77.50 98 ALA A C 1
ATOM 789 O O . ALA A 1 98 ? -5.430 2.618 -13.560 1.00 77.50 98 ALA A O 1
ATOM 790 N N . ASP A 1 99 ? -3.513 3.058 -14.650 1.00 80.62 99 ASP A N 1
ATOM 791 C CA . ASP A 1 99 ? -3.061 1.668 -14.728 1.00 80.62 99 ASP A CA 1
ATOM 792 C C . ASP A 1 99 ? -1.966 1.322 -13.720 1.00 80.62 99 ASP A C 1
ATOM 794 O O . ASP A 1 99 ? -1.876 0.169 -13.289 1.00 80.62 99 ASP A O 1
ATOM 798 N N . ILE A 1 100 ? -1.140 2.301 -13.328 1.00 81.88 100 ILE A N 1
ATOM 799 C CA . ILE A 1 100 ? 0.058 2.081 -12.512 1.00 81.88 100 ILE A CA 1
ATOM 800 C C . ILE A 1 100 ? 0.086 3.042 -11.332 1.00 81.88 100 ILE A C 1
ATOM 802 O O . ILE A 1 100 ? -0.142 4.244 -11.460 1.00 81.88 100 ILE A O 1
ATOM 806 N N . SER A 1 101 ? 0.441 2.506 -10.177 1.00 81.12 101 SER A N 1
ATOM 807 C CA . SER A 1 101 ? 0.716 3.262 -8.970 1.00 81.12 101 SER A CA 1
ATOM 808 C C . SER A 1 101 ? 2.181 3.119 -8.587 1.00 81.12 101 SER A C 1
ATOM 810 O O . SER A 1 101 ? 2.701 2.006 -8.542 1.00 81.12 101 SER A O 1
ATOM 812 N N . TYR A 1 102 ? 2.822 4.248 -8.299 1.00 79.56 102 TYR A N 1
ATOM 813 C CA . TYR A 1 102 ? 4.211 4.361 -7.873 1.00 79.56 102 TYR A CA 1
ATOM 814 C C . TYR A 1 102 ? 4.284 4.811 -6.417 1.00 79.56 102 TYR A C 1
ATOM 816 O O . TYR A 1 102 ? 3.563 5.727 -6.008 1.00 79.56 102 TYR A O 1
ATOM 824 N N . PHE A 1 103 ? 5.206 4.208 -5.678 1.00 78.12 103 PHE A N 1
ATOM 825 C CA . PHE A 1 103 ? 5.538 4.525 -4.299 1.00 78.12 103 PHE A CA 1
ATOM 826 C C . PHE A 1 103 ? 7.029 4.769 -4.177 1.00 78.12 103 PHE A C 1
ATOM 828 O O . PHE A 1 103 ? 7.836 3.997 -4.692 1.00 78.12 103 PHE A O 1
ATOM 835 N N . LEU A 1 104 ? 7.392 5.833 -3.473 1.00 75.75 104 LEU A N 1
ATOM 836 C CA . LEU A 1 104 ? 8.783 6.143 -3.193 1.00 75.75 104 LEU A CA 1
ATOM 837 C C . LEU A 1 104 ? 8.968 6.152 -1.682 1.00 75.75 104 LEU A C 1
ATOM 839 O O . LEU A 1 104 ? 8.337 6.931 -0.961 1.00 75.75 104 LEU A O 1
ATOM 843 N N . ARG A 1 105 ? 9.860 5.284 -1.217 1.00 73.75 105 ARG A N 1
ATOM 844 C CA . ARG A 1 105 ? 10.466 5.384 0.103 1.00 73.75 105 ARG A CA 1
ATOM 845 C C . ARG A 1 105 ? 11.703 6.256 -0.094 1.00 73.75 105 ARG A C 1
ATOM 847 O O . ARG A 1 105 ? 12.659 5.814 -0.723 1.00 73.75 105 ARG A O 1
ATOM 854 N N . PHE A 1 106 ? 11.689 7.525 0.314 1.00 62.66 106 PHE A N 1
ATOM 855 C CA . PHE A 1 106 ? 12.958 8.263 0.325 1.00 62.66 106 PHE A CA 1
ATOM 856 C C . PHE A 1 106 ? 13.921 7.513 1.263 1.00 62.66 106 PHE A C 1
ATOM 858 O O . PHE A 1 106 ? 13.451 6.981 2.273 1.00 62.66 106 PHE A O 1
ATOM 865 N N . PRO A 1 107 ? 15.236 7.426 0.969 1.00 50.81 107 PRO A N 1
ATOM 866 C CA . PRO A 1 107 ? 16.178 7.052 2.014 1.00 50.81 107 PRO A CA 1
ATOM 867 C C . PRO A 1 107 ? 15.917 8.003 3.176 1.00 50.81 107 PRO A C 1
ATOM 869 O O . PRO A 1 107 ? 15.790 9.206 2.936 1.00 50.81 107 PRO A O 1
ATOM 872 N N . THR A 1 108 ? 15.724 7.428 4.366 1.00 45.28 108 THR A N 1
ATOM 873 C CA . THR A 1 108 ? 15.637 8.106 5.664 1.00 45.28 108 THR A CA 1
ATOM 874 C C . THR A 1 108 ? 16.165 9.527 5.549 1.00 45.28 108 THR A C 1
ATOM 876 O O . THR A 1 108 ? 17.375 9.716 5.424 1.00 45.28 108 THR A O 1
ATOM 879 N N . LEU A 1 109 ? 15.263 10.514 5.483 1.00 42.00 109 LEU A N 1
ATOM 880 C CA . LEU A 1 109 ? 15.651 11.913 5.602 1.00 42.00 109 LEU A CA 1
ATOM 881 C C . LEU A 1 109 ? 16.209 12.044 7.018 1.00 42.00 109 LEU A C 1
ATOM 883 O O . LEU A 1 109 ? 15.464 12.308 7.960 1.00 42.00 109 LEU A O 1
ATOM 887 N N . GLU A 1 110 ? 17.502 11.771 7.190 1.00 42.69 110 GLU A N 1
ATOM 888 C CA . GLU A 1 110 ? 18.206 12.224 8.369 1.00 42.69 110 GLU A CA 1
ATOM 889 C C . GLU A 1 110 ? 18.037 13.733 8.372 1.00 42.69 110 GLU A C 1
ATOM 891 O O . GLU A 1 110 ? 18.318 14.427 7.391 1.00 42.69 110 GLU A O 1
ATOM 896 N N . HIS A 1 111 ? 17.450 14.215 9.455 1.00 36.06 111 HIS A N 1
ATOM 897 C CA . HIS A 1 111 ? 17.220 15.619 9.686 1.00 36.06 111 HIS A CA 1
ATOM 898 C C . HIS A 1 111 ? 18.585 16.322 9.646 1.00 36.06 111 HIS A C 1
ATOM 900 O O . HIS A 1 111 ? 19.312 16.308 10.635 1.00 36.06 111 HIS A O 1
ATOM 906 N N . CYS A 1 112 ? 18.972 16.909 8.512 1.00 33.50 112 CYS A N 1
ATOM 907 C CA . CYS A 1 112 ? 20.107 17.822 8.489 1.00 33.50 112 CYS A CA 1
ATOM 908 C C . CYS A 1 112 ? 19.680 19.083 9.243 1.00 33.50 112 CYS A C 1
ATOM 910 O O . CYS A 1 112 ? 18.847 19.852 8.762 1.00 33.50 112 CYS A O 1
ATOM 912 N N . SER A 1 113 ? 20.195 19.208 10.465 1.00 40.94 113 SER A N 1
ATOM 913 C CA . SER A 1 113 ? 20.142 20.403 11.310 1.00 40.94 113 SER A CA 1
ATOM 914 C C . SER A 1 113 ? 20.882 21.577 10.686 1.00 40.94 113 SER A C 1
ATOM 916 O O . SER A 1 113 ? 21.999 21.321 10.178 1.00 40.94 113 SER A O 1
#

Solvent-accessible surface area (backbone atoms only — not comparable to full-atom values): 6682 Å² total; per-residue (Å²): 138,86,78,59,78,58,58,86,82,60,97,56,67,81,40,28,28,31,27,54,55,99,88,40,83,36,58,31,30,57,48,35,57,48,63,61,97,86,49,79,52,34,35,36,28,44,28,57,59,81,71,38,52,44,69,44,73,78,52,100,88,43,69,47,70,40,81,47,34,32,33,31,53,42,85,48,62,43,76,46,77,43,53,62,86,34,55,73,46,77,29,72,44,79,49,71,54,89,60,41,28,38,39,34,53,66,77,80,80,71,80,82,126

Mean predicted aligned error: 9.36 Å

Sequence (113 aa):
LCTRSYATNKIADDSNIIFLLDGIEYPGRVRAIFTLDNDEPYLLVAYLRDLNPLTCAINVSENFAYPNILYTSTSKQNFTPIEVKDFIEKSTFFRSTADISYFLRFPTLEHCS

Radius of gyration: 16.08 Å; Cα contacts (8 Å, |Δi|>4): 221; chains: 1; bounding box: 43×30×47 Å

Secondary structure (DSSP, 8-state):
------TTT---GGGEEEEEETTEEEEEEEEEEE-STT-PPEEEEEEE-S-EEEEEESSSS-EEEEEEEEEEEGGGEEEEEEEGGGEEEE-SEEEE-SSEEEEE--S------

Organism: NCBI:txid392030

Foldseek 3Di:
DDWDFPAPPDPDLQQWFWFDDPNDTWIWGFGGWDDDPPDAIKTWTWTAPDWDFDWDDPDPPDIDGDNQKIKDFPVRIDIDIDTPVRTDGRFRDWDDDNTMIITGRDPPPPPPD

pLDDT: mean 77.27, std 16.82, range [33.5, 93.38]